Protein AF-A0AAE1UQI9-F1 (afdb_monomer_lite)

Foldseek 3Di:
DVQLLDPPRDLVNLLLVLQLVLCVVLVHHSPDALQVQQVVVVVVVVVPDDPPDDDDSVNGRDHSVVSSVVSVVSSVVNVD

pLDDT: mean 93.52, std 5.1, range [59.78, 97.75]

Organism: NCBI:txid1843537

Sequence (80 aa):
MQVLNDPQASADDIAAAGEAFLLVLYGGKPDGSLDKQRYSTYTRTIGKQPVHAQFDLATLPPTSAAGRQHSYHAFHQVQQ

Radius of gyration: 14.9 Å; chains: 1; bounding box: 32×24×42 Å

Structure (mmCIF, N/CA/C/O backbone):
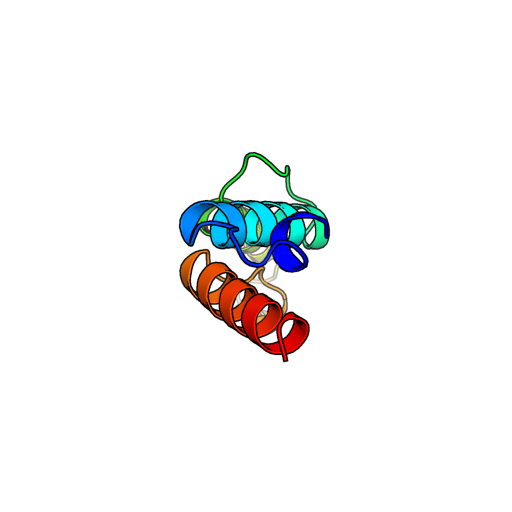data_AF-A0AAE1UQI9-F1
#
_entry.id   AF-A0AAE1UQI9-F1
#
loop_
_atom_site.group_PDB
_atom_site.id
_atom_site.type_symbol
_atom_site.label_atom_id
_atom_site.label_alt_id
_atom_site.label_comp_id
_atom_site.label_asym_id
_atom_site.label_entity_id
_atom_site.label_seq_id
_atom_site.pdbx_PDB_ins_code
_atom_site.Cartn_x
_atom_site.Cartn_y
_atom_site.Cartn_z
_atom_site.occupancy
_atom_site.B_iso_or_equiv
_atom_site.auth_seq_id
_atom_site.auth_comp_id
_atom_site.auth_asym_id
_atom_site.auth_atom_id
_atom_site.pdbx_PDB_model_num
ATOM 1 N N . MET A 1 1 ? -0.700 -1.613 -14.724 1.00 59.78 1 MET A N 1
ATOM 2 C CA . MET A 1 1 ? 0.114 -2.802 -15.071 1.00 59.78 1 MET A CA 1
ATOM 3 C C . MET A 1 1 ? 1.274 -2.509 -16.020 1.00 59.78 1 MET A C 1
ATOM 5 O O . MET A 1 1 ? 2.198 -3.301 -16.025 1.00 59.78 1 MET A O 1
ATOM 9 N N . GLN A 1 2 ? 1.292 -1.395 -16.767 1.00 78.00 2 GLN A N 1
ATOM 10 C CA . GLN A 1 2 ? 2.425 -1.054 -17.646 1.00 78.00 2 GLN A CA 1
ATOM 11 C C . GLN A 1 2 ? 3.776 -0.975 -16.911 1.00 78.00 2 GLN A C 1
ATOM 13 O O . GLN A 1 2 ? 4.741 -1.540 -17.400 1.00 78.00 2 GLN A O 1
ATOM 18 N N . VAL A 1 3 ? 3.815 -0.382 -15.710 1.00 88.75 3 VAL A N 1
ATOM 19 C CA . VAL A 1 3 ? 5.057 -0.219 -14.925 1.00 88.75 3 VAL A CA 1
ATOM 20 C C . VAL A 1 3 ? 5.698 -1.552 -14.520 1.00 88.75 3 VAL A C 1
ATOM 22 O O . VAL A 1 3 ? 6.910 -1.675 -14.565 1.00 88.75 3 VAL A O 1
ATOM 25 N N . LEU A 1 4 ? 4.912 -2.580 -14.169 1.00 87.81 4 LEU A N 1
ATOM 26 C CA . LEU A 1 4 ? 5.484 -3.875 -13.763 1.00 87.81 4 LEU A CA 1
ATOM 27 C C . LEU A 1 4 ? 6.047 -4.681 -14.946 1.00 87.81 4 LEU A C 1
ATOM 29 O O . LEU A 1 4 ? 6.865 -5.572 -14.740 1.00 87.81 4 LEU A O 1
ATOM 33 N N . ASN A 1 5 ? 5.602 -4.369 -16.166 1.00 91.19 5 ASN A N 1
ATOM 34 C CA . ASN A 1 5 ? 6.047 -5.016 -17.399 1.00 91.19 5 ASN A CA 1
ATOM 35 C C . ASN A 1 5 ? 7.238 -4.298 -18.050 1.00 91.19 5 ASN A C 1
ATOM 37 O O . ASN A 1 5 ? 7.768 -4.811 -19.030 1.00 91.19 5 ASN A O 1
ATOM 41 N N . ASP A 1 6 ? 7.632 -3.124 -17.555 1.00 93.44 6 ASP A N 1
ATOM 42 C CA . ASP A 1 6 ? 8.760 -2.360 -18.083 1.00 93.44 6 ASP A CA 1
ATOM 43 C C . ASP A 1 6 ? 10.050 -2.751 -17.340 1.00 93.44 6 ASP A C 1
ATOM 45 O O . ASP A 1 6 ? 10.206 -2.378 -16.177 1.00 93.44 6 ASP A O 1
ATOM 49 N N . PRO A 1 7 ? 11.004 -3.457 -17.980 1.00 91.12 7 PRO A N 1
ATOM 50 C CA . PRO A 1 7 ? 12.245 -3.874 -17.327 1.00 91.12 7 PRO A CA 1
ATOM 51 C C . PRO A 1 7 ? 13.137 -2.703 -16.887 1.00 91.12 7 PRO A C 1
ATOM 53 O O . PRO A 1 7 ? 14.079 -2.912 -16.127 1.00 91.12 7 PRO A O 1
ATOM 56 N N . GLN A 1 8 ? 12.889 -1.492 -17.397 1.00 94.12 8 GLN A N 1
ATOM 57 C CA . GLN A 1 8 ? 13.618 -0.268 -17.054 1.00 94.12 8 GLN A CA 1
ATOM 58 C C . GLN A 1 8 ? 12.878 0.594 -16.022 1.00 94.12 8 GLN A C 1
ATOM 60 O O . GLN A 1 8 ? 13.361 1.677 -15.686 1.00 94.12 8 GLN A O 1
ATOM 65 N N . ALA A 1 9 ? 11.730 0.134 -15.507 1.00 95.31 9 ALA A N 1
ATOM 66 C CA . ALA A 1 9 ? 10.980 0.854 -14.489 1.00 95.31 9 ALA A CA 1
ATOM 67 C C . ALA A 1 9 ? 11.854 1.124 -13.262 1.00 95.31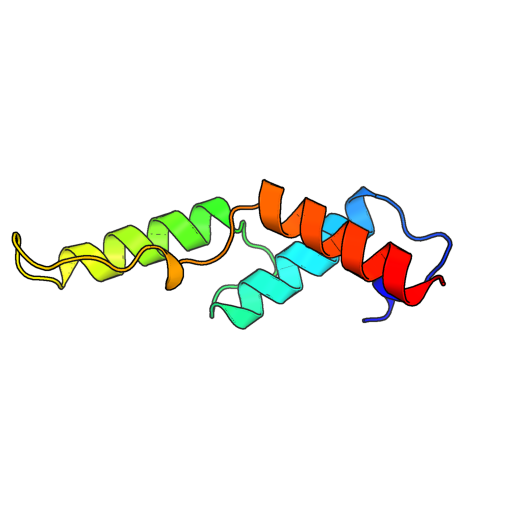 9 ALA A C 1
ATOM 69 O O . ALA A 1 9 ? 12.512 0.226 -12.723 1.00 95.31 9 ALA A O 1
ATOM 70 N N . SER A 1 10 ? 11.845 2.373 -12.799 1.00 96.56 10 SER A N 1
ATOM 71 C CA . SER A 1 10 ? 12.595 2.719 -11.607 1.00 96.56 10 SER A CA 1
ATOM 72 C C . SER A 1 10 ? 11.942 2.134 -10.358 1.00 96.56 10 SER A C 1
ATOM 74 O O . SER A 1 10 ? 10.745 1.845 -10.285 1.00 96.56 10 SER A O 1
ATOM 76 N N . ALA A 1 11 ? 12.768 2.014 -9.331 1.00 94.94 11 ALA A N 1
ATOM 77 C CA . ALA A 1 11 ? 12.367 1.662 -7.987 1.00 94.94 11 ALA A CA 1
ATOM 78 C C . ALA A 1 11 ? 11.170 2.495 -7.473 1.00 94.94 11 ALA A C 1
ATOM 80 O O . ALA A 1 11 ? 10.203 1.944 -6.938 1.00 94.94 11 ALA A O 1
ATOM 81 N N . ASP A 1 12 ? 11.228 3.809 -7.674 1.00 96.19 12 ASP A N 1
ATOM 82 C CA . ASP A 1 12 ? 10.191 4.730 -7.221 1.00 96.19 12 ASP A CA 1
ATOM 83 C C . ASP A 1 12 ? 8.921 4.623 -8.075 1.00 96.19 12 ASP A C 1
ATOM 85 O O . ASP A 1 12 ? 7.823 4.673 -7.521 1.00 96.19 12 ASP A O 1
ATOM 89 N N . ASP A 1 13 ? 9.040 4.377 -9.384 1.00 96.44 13 ASP A N 1
ATOM 90 C CA . ASP A 1 13 ? 7.880 4.174 -10.265 1.00 96.44 13 ASP A CA 1
ATOM 91 C C . ASP A 1 13 ? 7.101 2.910 -9.887 1.00 96.44 13 ASP A C 1
ATOM 93 O O . ASP A 1 13 ? 5.870 2.934 -9.806 1.00 96.44 13 ASP A O 1
ATOM 97 N N . ILE A 1 14 ? 7.807 1.808 -9.605 1.00 96.56 14 ILE A N 1
ATOM 98 C CA . ILE A 1 14 ? 7.204 0.546 -9.148 1.00 96.56 14 ILE A CA 1
ATOM 99 C C . ILE A 1 14 ? 6.471 0.766 -7.824 1.00 96.56 14 ILE A C 1
ATOM 101 O O . ILE A 1 14 ? 5.321 0.343 -7.669 1.00 96.56 14 ILE A O 1
ATOM 105 N N . ALA A 1 15 ? 7.119 1.448 -6.875 1.00 96.69 15 ALA A N 1
ATOM 106 C CA . ALA A 1 15 ? 6.534 1.747 -5.575 1.00 96.69 15 ALA A CA 1
ATOM 107 C C . ALA A 1 15 ? 5.292 2.643 -5.703 1.00 96.69 15 ALA A C 1
ATOM 109 O O . ALA A 1 15 ? 4.259 2.327 -5.115 1.00 96.69 15 ALA A O 1
ATOM 110 N N . ALA A 1 16 ? 5.363 3.711 -6.500 1.00 96.00 16 ALA A N 1
ATOM 111 C CA . ALA A 1 16 ? 4.259 4.644 -6.712 1.00 96.00 16 ALA A CA 1
ATOM 112 C C . ALA A 1 16 ? 3.072 3.977 -7.421 1.00 96.00 16 ALA A C 1
ATOM 114 O O . ALA A 1 16 ? 1.928 4.124 -6.991 1.00 96.00 16 ALA A O 1
ATOM 115 N N . ALA A 1 17 ? 3.327 3.193 -8.472 1.00 95.81 17 ALA A N 1
ATOM 116 C CA . ALA A 1 17 ? 2.282 2.461 -9.183 1.00 95.81 17 ALA A CA 1
ATOM 117 C C . ALA A 1 17 ? 1.605 1.414 -8.286 1.00 95.81 17 ALA A C 1
ATOM 119 O O . ALA A 1 17 ? 0.382 1.251 -8.329 1.00 95.81 17 ALA A O 1
ATOM 120 N N . GLY A 1 18 ? 2.391 0.719 -7.462 1.00 95.94 18 GLY A N 1
ATOM 121 C CA . GLY A 1 18 ? 1.893 -0.242 -6.488 1.00 95.94 18 GLY A CA 1
ATOM 122 C C . GLY A 1 18 ? 1.068 0.399 -5.376 1.00 95.94 18 GLY A C 1
ATOM 123 O O . GLY A 1 18 ? -0.020 -0.081 -5.055 1.00 95.94 18 GLY A O 1
ATOM 124 N N . GLU A 1 19 ? 1.537 1.518 -4.825 1.00 96.62 19 GLU A N 1
ATOM 125 C CA . GLU A 1 19 ? 0.810 2.287 -3.813 1.00 96.62 19 GLU A CA 1
ATOM 126 C C . GLU A 1 19 ? -0.512 2.830 -4.367 1.00 96.62 19 GLU A C 1
ATOM 128 O O . GLU A 1 19 ? -1.553 2.629 -3.741 1.00 96.62 19 GLU A O 1
ATOM 133 N N . ALA A 1 20 ? -0.515 3.406 -5.572 1.00 96.25 20 ALA A N 1
ATOM 134 C CA . ALA A 1 20 ? -1.733 3.867 -6.236 1.00 96.25 20 ALA A CA 1
ATOM 135 C C . ALA A 1 20 ? -2.740 2.726 -6.468 1.00 96.25 20 ALA A C 1
ATOM 137 O O . ALA A 1 20 ? -3.937 2.891 -6.220 1.00 96.25 20 ALA A O 1
ATOM 138 N N . PHE A 1 21 ? -2.266 1.551 -6.900 1.00 95.62 21 PHE A N 1
ATOM 139 C CA . PHE A 1 21 ? -3.105 0.363 -7.070 1.00 95.62 21 PHE A CA 1
ATOM 140 C C . PHE A 1 21 ? -3.733 -0.088 -5.745 1.00 95.62 21 PHE A C 1
ATOM 142 O O . PHE A 1 21 ? -4.948 -0.281 -5.670 1.00 95.62 21 PHE A O 1
ATOM 149 N N . LEU A 1 22 ? -2.923 -0.220 -4.691 1.00 95.88 22 LEU A N 1
ATOM 150 C CA . LEU A 1 22 ? -3.393 -0.626 -3.368 1.00 95.88 22 LEU A CA 1
ATOM 151 C C . LEU A 1 22 ? -4.362 0.407 -2.780 1.00 95.88 22 LEU A C 1
ATOM 153 O O . LEU A 1 22 ? -5.380 0.033 -2.206 1.00 95.88 22 LEU A O 1
ATOM 157 N N . LEU A 1 23 ? -4.110 1.702 -2.962 1.00 96.25 23 LEU A N 1
ATOM 158 C CA . LEU A 1 23 ? -5.029 2.749 -2.521 1.00 96.25 23 LEU A CA 1
ATOM 159 C C . LEU A 1 23 ? -6.413 2.579 -3.142 1.00 96.25 23 LEU A C 1
ATOM 161 O O . LEU A 1 23 ? -7.399 2.575 -2.409 1.00 96.25 23 LEU A O 1
ATOM 165 N N . VAL A 1 24 ? -6.493 2.372 -4.458 1.00 95.44 24 VAL A N 1
ATOM 166 C CA . VAL A 1 24 ? -7.771 2.134 -5.148 1.00 95.44 24 VAL A CA 1
ATOM 167 C C . VAL A 1 24 ? -8.428 0.835 -4.672 1.00 95.44 24 VAL A C 1
ATOM 169 O O . VAL A 1 24 ? -9.632 0.826 -4.417 1.00 95.44 24 VAL A O 1
ATOM 172 N N . LEU A 1 25 ? -7.651 -0.238 -4.480 1.00 94.62 25 LEU A N 1
ATOM 173 C CA . LEU A 1 25 ? -8.149 -1.529 -3.984 1.00 94.62 25 LEU A CA 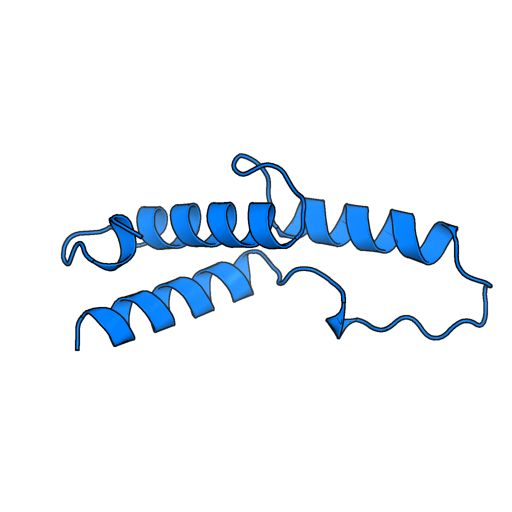1
ATOM 174 C C . LEU A 1 25 ? -8.831 -1.404 -2.612 1.00 94.62 25 LEU A C 1
ATOM 176 O O . LEU A 1 25 ? -9.854 -2.040 -2.369 1.00 94.62 25 LEU A O 1
ATOM 180 N N . TYR A 1 26 ? -8.301 -0.548 -1.739 1.00 92.69 26 TYR A N 1
ATOM 181 C CA . TYR A 1 26 ? -8.861 -0.265 -0.414 1.00 92.69 26 TYR A CA 1
ATOM 182 C C . TYR A 1 26 ? -9.790 0.970 -0.388 1.00 92.69 26 TYR A C 1
ATOM 184 O O . TYR A 1 26 ? -10.024 1.562 0.671 1.00 92.69 26 TYR A O 1
ATOM 192 N N . GLY A 1 27 ? -10.328 1.381 -1.542 1.00 91.38 27 GLY A N 1
ATOM 193 C CA . GLY A 1 27 ? -11.336 2.445 -1.653 1.00 91.38 27 GLY A CA 1
ATOM 194 C C . GLY A 1 27 ? -10.821 3.866 -1.391 1.00 91.38 27 GLY A C 1
ATOM 195 O O . GLY A 1 27 ? -11.608 4.762 -1.085 1.00 91.38 27 GLY A O 1
ATOM 196 N N . GLY A 1 28 ? -9.508 4.073 -1.458 1.00 92.12 28 GLY A N 1
ATOM 197 C CA . GLY A 1 28 ? -8.845 5.372 -1.388 1.00 92.12 28 GLY A CA 1
ATOM 198 C C . GLY A 1 28 ? -8.660 6.023 -2.762 1.00 92.12 28 GLY A C 1
ATOM 199 O O . GLY A 1 28 ? -9.042 5.481 -3.799 1.00 92.12 28 GLY A O 1
ATOM 200 N N . LYS A 1 29 ? -8.050 7.213 -2.763 1.00 92.81 29 LYS A N 1
ATOM 201 C CA . LYS A 1 29 ? -7.646 7.910 -3.991 1.00 92.81 29 LYS A CA 1
ATOM 202 C C . LYS A 1 29 ? -6.214 7.522 -4.387 1.00 92.81 29 LYS A C 1
ATOM 204 O O . LYS A 1 29 ? -5.392 7.347 -3.488 1.00 92.81 29 LYS A O 1
ATOM 209 N N . PRO A 1 30 ? -5.900 7.420 -5.690 1.00 89.25 30 PRO A N 1
ATOM 210 C CA . PRO A 1 30 ? -4.597 6.948 -6.170 1.00 89.25 30 PRO A CA 1
ATOM 211 C C . PRO A 1 30 ? -3.427 7.904 -5.882 1.00 89.25 30 PRO A C 1
ATOM 213 O O . PRO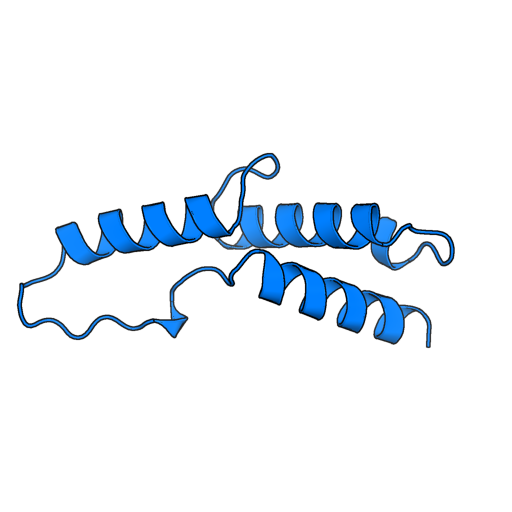 A 1 30 ? -2.285 7.467 -5.896 1.00 89.25 30 PRO A O 1
ATOM 216 N N . ASP A 1 31 ? -3.692 9.181 -5.603 1.00 88.69 31 ASP A N 1
ATOM 217 C CA . ASP A 1 31 ? -2.712 10.218 -5.237 1.00 88.69 31 ASP A CA 1
ATOM 218 C C . ASP A 1 31 ? -2.468 10.318 -3.715 1.00 88.69 31 ASP A C 1
ATOM 220 O O . ASP A 1 31 ? -1.853 11.265 -3.222 1.00 88.69 31 ASP A O 1
ATOM 224 N N . GLY A 1 32 ? -3.001 9.361 -2.952 1.00 90.56 32 GLY A N 1
ATOM 225 C CA . GLY A 1 32 ? -2.912 9.316 -1.498 1.00 90.56 32 GLY A CA 1
ATOM 226 C C . GLY A 1 32 ? -1.643 8.651 -0.955 1.00 90.56 32 GLY A C 1
ATOM 227 O O . GLY A 1 32 ? -0.670 8.407 -1.653 1.00 90.56 32 GLY A O 1
ATOM 228 N N . SER A 1 33 ? -1.685 8.332 0.339 1.00 95.00 33 SER A N 1
ATOM 229 C CA . SER A 1 33 ? -0.670 7.532 1.034 1.00 95.00 33 SER A CA 1
ATOM 230 C C . SER A 1 33 ? -1.364 6.378 1.742 1.00 95.00 33 SER A C 1
ATOM 232 O O . SER A 1 33 ? -2.374 6.596 2.425 1.00 95.00 33 SER A O 1
ATOM 234 N N . LEU A 1 34 ? -0.825 5.167 1.599 1.00 96.88 34 LEU A N 1
ATOM 235 C CA . LEU A 1 34 ? -1.352 3.973 2.256 1.00 96.88 34 LEU A CA 1
ATOM 236 C C . LEU A 1 34 ? -1.371 4.129 3.771 1.00 96.88 34 LEU A C 1
ATOM 238 O O . LEU A 1 34 ? -2.363 3.769 4.392 1.00 96.88 34 LEU A O 1
ATOM 242 N N . ASP A 1 35 ? -0.352 4.746 4.366 1.00 97.19 35 ASP A N 1
ATOM 243 C CA . ASP A 1 35 ? -0.317 4.983 5.813 1.00 97.19 35 ASP A CA 1
ATOM 244 C C . ASP A 1 35 ? -1.445 5.923 6.274 1.00 97.19 35 ASP A C 1
ATOM 246 O O . ASP A 1 35 ? -2.129 5.648 7.267 1.00 97.19 35 ASP A O 1
ATOM 250 N N . LYS A 1 36 ? -1.719 6.997 5.518 1.00 95.62 36 LYS A N 1
ATOM 251 C CA . LYS A 1 36 ? -2.852 7.899 5.801 1.00 95.62 36 LYS A CA 1
ATOM 252 C C . LYS A 1 36 ? -4.193 7.188 5.627 1.00 95.62 36 LYS A C 1
ATOM 254 O O . LYS A 1 36 ? -5.073 7.328 6.478 1.00 95.62 36 LYS A O 1
ATOM 259 N N . GLN A 1 37 ? -4.347 6.411 4.554 1.00 95.31 37 GLN A N 1
ATOM 260 C CA . GLN A 1 37 ? -5.561 5.635 4.292 1.00 95.31 37 GLN A CA 1
ATOM 261 C C . GLN A 1 37 ? -5.783 4.577 5.375 1.00 95.31 37 GLN A C 1
ATOM 263 O O . GLN A 1 37 ? -6.901 4.417 5.868 1.00 95.31 37 GLN A O 1
ATOM 268 N N . ARG A 1 38 ? -4.718 3.893 5.800 1.00 96.38 38 ARG A N 1
ATOM 269 C CA . ARG A 1 38 ? -4.726 2.903 6.878 1.00 96.38 38 ARG A CA 1
ATOM 270 C C . ARG A 1 38 ? -5.179 3.533 8.189 1.00 96.38 38 ARG A C 1
ATOM 272 O O . ARG A 1 38 ? -6.089 3.009 8.830 1.00 96.38 38 ARG A O 1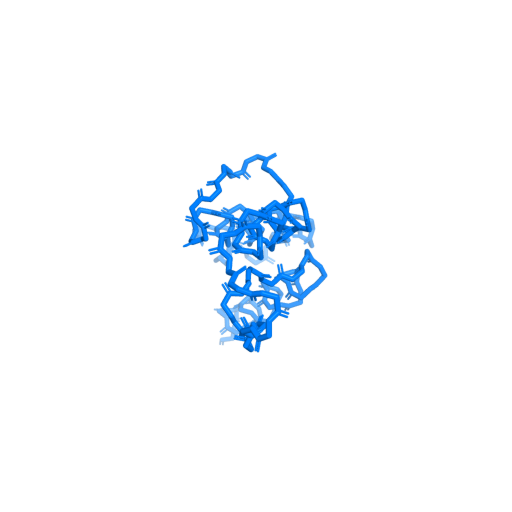
ATOM 279 N N . TYR A 1 39 ? -4.620 4.687 8.553 1.00 95.69 39 TYR A N 1
ATOM 280 C CA . TYR A 1 39 ? -5.022 5.425 9.752 1.00 95.69 39 TYR A CA 1
ATOM 281 C C . TYR A 1 39 ? -6.482 5.906 9.694 1.00 95.69 39 TYR A C 1
ATOM 283 O O . TYR A 1 39 ? -7.243 5.721 10.648 1.00 95.69 39 TYR A O 1
ATOM 291 N N . SER A 1 40 ? -6.908 6.482 8.566 1.00 93.75 40 SER A N 1
ATOM 292 C CA . SER A 1 40 ? -8.295 6.927 8.377 1.00 93.75 40 SER A CA 1
ATOM 293 C C . SER A 1 40 ? -9.284 5.758 8.458 1.00 93.75 40 SER A C 1
ATOM 295 O O . SER A 1 40 ? -10.310 5.851 9.132 1.00 93.75 40 SER A O 1
ATOM 297 N N . THR A 1 41 ? -8.945 4.622 7.844 1.00 93.69 41 THR A N 1
ATOM 298 C CA . THR A 1 41 ? -9.759 3.399 7.884 1.00 93.69 41 THR A CA 1
ATOM 299 C C . THR A 1 41 ? -9.884 2.872 9.308 1.00 93.69 41 THR A C 1
ATOM 301 O O . THR A 1 41 ? -10.993 2.571 9.753 1.00 93.69 41 THR A O 1
ATOM 304 N N . TYR A 1 42 ? -8.777 2.820 10.050 1.00 94.94 42 TYR A N 1
ATOM 305 C CA . TYR A 1 42 ? -8.776 2.391 11.445 1.00 94.94 42 TYR A CA 1
ATOM 306 C C . TYR A 1 42 ? -9.662 3.286 12.318 1.00 94.94 42 TYR A C 1
ATOM 308 O O . TYR A 1 42 ? -10.602 2.802 12.945 1.00 94.94 42 TYR A O 1
ATOM 316 N N . THR A 1 43 ? -9.419 4.599 12.307 1.00 94.62 43 THR A N 1
ATOM 317 C CA . THR A 1 43 ? -10.150 5.563 13.150 1.00 94.62 43 THR A CA 1
ATOM 318 C C . THR A 1 43 ? -11.647 5.595 12.840 1.00 94.62 43 THR A C 1
ATOM 320 O O . THR A 1 43 ? -12.473 5.588 13.754 1.00 94.62 43 THR A O 1
ATOM 323 N N . ARG A 1 44 ? -12.021 5.541 11.557 1.00 93.00 44 ARG A N 1
ATOM 324 C CA . ARG A 1 44 ? -13.424 5.459 11.128 1.00 93.00 44 ARG A CA 1
ATOM 325 C C . ARG A 1 44 ? -14.103 4.168 11.577 1.00 93.00 44 ARG A C 1
ATOM 327 O O . ARG A 1 44 ? -15.301 4.191 11.853 1.00 93.00 44 ARG A O 1
ATOM 334 N N . THR A 1 45 ? -13.379 3.052 11.584 1.00 93.00 45 THR A N 1
ATOM 335 C CA . THR A 1 45 ? -13.957 1.745 11.918 1.00 93.00 45 THR A CA 1
ATOM 336 C C . THR A 1 45 ? -14.076 1.572 13.424 1.00 93.00 45 THR A C 1
ATOM 338 O O . THR A 1 45 ? -15.160 1.246 13.903 1.00 93.00 45 THR A O 1
ATOM 341 N N . ILE A 1 46 ? -13.020 1.884 14.180 1.00 94.06 46 ILE A N 1
ATOM 342 C CA . ILE A 1 46 ? -13.030 1.759 15.641 1.00 94.06 46 ILE A CA 1
ATOM 343 C C . ILE A 1 46 ? -14.051 2.705 16.283 1.00 94.06 46 ILE A C 1
ATOM 345 O O . ILE A 1 46 ? -14.746 2.313 17.211 1.00 94.06 46 ILE A O 1
ATOM 349 N N . GLY A 1 47 ? -14.241 3.911 15.729 1.00 93.69 47 GLY A N 1
ATOM 350 C CA . GLY A 1 47 ? -15.242 4.867 16.217 1.00 93.69 47 GLY A CA 1
ATOM 351 C C . GLY A 1 47 ? -16.696 4.401 16.067 1.00 93.69 47 GLY A C 1
ATOM 352 O O . GLY A 1 47 ? -17.592 5.007 16.646 1.00 93.69 47 GLY A O 1
ATOM 353 N N . LYS A 1 48 ? -16.947 3.336 15.296 1.00 93.56 48 LYS A N 1
ATOM 354 C CA . LYS A 1 48 ? -18.273 2.721 15.126 1.00 93.56 48 LYS A CA 1
ATOM 355 C C . LYS A 1 48 ? -18.440 1.429 15.921 1.00 93.56 48 LYS A C 1
ATOM 357 O O . LYS A 1 48 ? -19.542 0.886 15.955 1.00 93.56 48 LYS A O 1
ATOM 362 N N . GLN A 1 49 ? -17.364 0.906 16.500 1.00 93.31 49 GLN A N 1
ATOM 363 C CA . GLN A 1 49 ? -17.383 -0.364 17.209 1.00 93.31 49 GLN A CA 1
ATOM 364 C C . GLN A 1 49 ? -17.613 -0.163 18.716 1.00 93.31 49 GLN A C 1
ATOM 366 O O . GLN A 1 49 ? -17.204 0.854 19.277 1.00 93.31 49 GLN A O 1
ATOM 371 N N . PRO A 1 50 ? -18.253 -1.131 19.399 1.00 93.44 50 PRO A N 1
ATOM 372 C CA . PRO A 1 50 ? -18.269 -1.176 20.857 1.00 93.44 50 PRO A CA 1
ATOM 373 C C . PRO A 1 50 ? -16.850 -1.183 21.438 1.00 93.44 50 PRO A C 1
ATOM 375 O O . PRO A 1 50 ? -15.946 -1.780 20.863 1.00 93.44 50 PRO A O 1
ATOM 378 N N . VAL A 1 51 ? -16.671 -0.606 22.629 1.00 88.06 51 VAL A N 1
ATOM 379 C CA . VAL A 1 51 ? -15.358 -0.484 23.304 1.00 88.06 51 VAL A CA 1
ATOM 380 C C . VAL A 1 51 ? -14.651 -1.835 23.515 1.00 88.06 51 VAL A C 1
ATOM 382 O O . VAL A 1 51 ? -13.429 -1.891 23.569 1.00 88.06 51 VAL A O 1
ATOM 385 N N . HIS A 1 52 ? -15.411 -2.924 23.623 1.00 91.69 52 HIS A N 1
ATOM 386 C CA . HIS A 1 52 ? -14.905 -4.283 23.840 1.00 91.69 52 HIS A CA 1
ATOM 387 C C . HIS A 1 52 ? -14.882 -5.137 22.562 1.00 91.69 52 HIS A C 1
ATOM 389 O O . HIS A 1 52 ? -14.641 -6.341 22.634 1.00 91.69 52 HIS A O 1
ATOM 395 N N . ALA A 1 53 ? -15.183 -4.555 21.400 1.00 92.88 53 ALA A N 1
ATOM 396 C CA . ALA A 1 53 ? -15.150 -5.292 20.148 1.00 92.88 53 ALA A CA 1
ATOM 397 C C . ALA A 1 53 ? -13.706 -5.613 19.753 1.00 92.88 53 ALA A C 1
ATOM 399 O O . ALA A 1 53 ? -12.811 -4.772 19.840 1.00 92.88 53 ALA A O 1
ATOM 400 N N . GLN A 1 54 ? -13.489 -6.836 19.276 1.00 93.12 54 GLN A N 1
ATOM 401 C CA . GLN A 1 54 ? -12.213 -7.223 18.698 1.00 93.12 54 GLN A CA 1
ATOM 402 C C . GLN A 1 54 ? -12.100 -6.635 17.288 1.00 93.12 54 GLN A C 1
ATOM 404 O O . GLN A 1 54 ? -12.932 -6.906 16.420 1.00 93.12 54 GLN A O 1
ATOM 409 N N . PHE A 1 55 ? -11.068 -5.825 17.064 1.00 92.44 55 PHE A N 1
ATOM 410 C CA . PHE A 1 55 ? -10.779 -5.255 15.755 1.00 92.44 55 PHE A CA 1
ATOM 411 C C . PHE A 1 55 ? -9.828 -6.169 14.975 1.00 92.44 55 PHE A C 1
ATOM 413 O O . PHE A 1 55 ? -8.726 -6.467 15.439 1.00 92.44 55 PHE A O 1
ATOM 420 N N . ASP A 1 56 ? -10.238 -6.597 13.781 1.00 92.94 56 ASP A N 1
ATOM 421 C CA . ASP A 1 56 ? -9.384 -7.384 12.894 1.00 92.94 56 ASP A CA 1
ATOM 422 C C . ASP A 1 56 ? -8.424 -6.478 12.106 1.00 92.94 56 ASP A C 1
ATOM 424 O O . ASP A 1 56 ? -8.811 -5.774 11.170 1.00 92.94 56 ASP A O 1
ATOM 428 N N . LEU A 1 57 ? -7.142 -6.525 12.473 1.00 91.25 57 LEU A N 1
ATOM 429 C CA . LEU A 1 57 ? -6.074 -5.751 11.838 1.00 91.25 57 LEU A CA 1
ATOM 430 C C . LEU A 1 57 ? -5.810 -6.153 10.380 1.00 91.25 57 LEU A C 1
ATOM 432 O O . LEU A 1 57 ? -5.245 -5.341 9.643 1.00 91.25 57 LEU A O 1
ATOM 436 N N . ALA A 1 58 ? -6.206 -7.358 9.954 1.00 91.81 58 ALA A N 1
ATOM 437 C CA . ALA A 1 58 ? -6.039 -7.821 8.576 1.00 91.81 58 ALA A CA 1
ATOM 438 C C . ALA A 1 58 ? -6.979 -7.101 7.594 1.00 91.81 58 ALA A C 1
ATOM 440 O O . ALA A 1 58 ? -6.713 -7.065 6.396 1.00 91.81 58 ALA A O 1
ATOM 441 N N . THR A 1 59 ? -8.045 -6.471 8.100 1.00 91.00 59 THR A N 1
ATOM 442 C CA . THR A 1 59 ? -8.972 -5.659 7.291 1.00 91.00 59 THR A CA 1
ATOM 443 C C . THR A 1 59 ? -8.389 -4.310 6.872 1.00 91.00 59 THR A C 1
ATOM 445 O O . THR A 1 59 ? -8.943 -3.626 6.010 1.00 91.00 59 THR A O 1
ATOM 448 N N . LEU A 1 60 ? -7.271 -3.902 7.476 1.00 94.50 60 LEU A N 1
ATOM 449 C CA . LEU A 1 60 ? -6.626 -2.637 7.168 1.00 94.50 60 LEU A CA 1
ATOM 450 C C . LEU A 1 60 ? -5.790 -2.728 5.876 1.00 94.50 60 LEU A C 1
ATOM 452 O O . LEU A 1 60 ? -5.142 -3.749 5.641 1.00 94.50 60 LEU A O 1
ATOM 456 N N . PRO A 1 61 ? -5.701 -1.633 5.094 1.00 94.12 61 PRO A N 1
ATOM 457 C CA . PRO A 1 61 ? -4.745 -1.521 3.991 1.00 94.12 61 PRO A CA 1
ATOM 458 C C . PRO A 1 61 ? -3.314 -1.805 4.461 1.00 94.12 61 PRO A C 1
ATOM 460 O O . PRO A 1 61 ? -2.994 -1.448 5.599 1.00 94.12 61 PRO A O 1
ATOM 463 N N . PRO A 1 62 ? -2.424 -2.383 3.633 1.00 96.38 62 PRO A N 1
ATOM 464 C CA . PRO A 1 62 ? -1.015 -2.537 3.993 1.00 96.38 62 PRO A CA 1
ATOM 465 C C . PRO A 1 62 ? -0.370 -1.173 4.280 1.00 96.38 62 PRO A C 1
ATOM 467 O O . PRO A 1 62 ? -0.893 -0.130 3.894 1.00 96.38 62 PRO A O 1
ATOM 470 N N . THR A 1 63 ? 0.773 -1.167 4.964 1.00 97.44 63 THR A N 1
ATOM 471 C CA . THR A 1 63 ? 1.578 0.058 5.113 1.00 97.44 63 THR A CA 1
ATOM 472 C C . THR A 1 63 ? 2.248 0.422 3.790 1.00 97.44 63 THR A C 1
ATOM 474 O O . THR A 1 63 ? 2.457 -0.454 2.944 1.00 97.44 63 THR A O 1
ATOM 477 N N . SER A 1 64 ? 2.656 1.683 3.617 1.00 96.94 64 SER A N 1
ATOM 478 C CA . SER A 1 64 ? 3.391 2.108 2.411 1.00 96.94 64 SER A CA 1
ATOM 479 C C . SER A 1 64 ? 4.683 1.294 2.220 1.00 96.94 64 SER A C 1
ATOM 481 O O . SER A 1 64 ? 5.024 0.904 1.104 1.00 96.94 64 SER A O 1
ATOM 483 N N . ALA A 1 65 ? 5.370 0.938 3.313 1.00 97.56 65 ALA A N 1
ATOM 484 C CA . ALA A 1 65 ? 6.563 0.089 3.269 1.00 97.56 65 ALA A CA 1
ATOM 485 C C . ALA A 1 65 ? 6.269 -1.342 2.777 1.00 97.56 65 ALA A C 1
ATOM 487 O O . ALA A 1 65 ? 6.988 -1.854 1.916 1.00 97.56 65 ALA A O 1
ATOM 488 N N . ALA A 1 66 ? 5.203 -1.975 3.279 1.00 97.31 66 ALA A N 1
ATOM 489 C CA . ALA A 1 66 ? 4.799 -3.310 2.833 1.00 97.31 66 ALA A CA 1
ATOM 490 C C . ALA A 1 66 ? 4.309 -3.291 1.376 1.00 97.31 66 ALA A C 1
ATOM 492 O O . ALA A 1 66 ? 4.664 -4.169 0.590 1.00 97.31 66 ALA A O 1
ATOM 493 N N . GLY A 1 67 ? 3.554 -2.256 0.992 1.00 96.88 67 GLY A N 1
ATOM 494 C CA . GLY A 1 67 ? 3.117 -2.039 -0.388 1.00 96.88 67 GLY A CA 1
ATOM 495 C C . GLY A 1 67 ? 4.299 -1.930 -1.350 1.00 96.88 67 GLY A C 1
ATOM 496 O O . GLY A 1 67 ? 4.324 -2.614 -2.373 1.00 96.88 67 GLY A O 1
ATOM 497 N N . ARG A 1 68 ? 5.329 -1.161 -0.978 1.00 97.50 68 ARG A N 1
ATOM 498 C CA . ARG A 1 68 ? 6.589 -1.067 -1.726 1.00 97.50 68 ARG A CA 1
ATOM 499 C C . ARG A 1 68 ? 7.236 -2.441 -1.915 1.00 97.50 68 ARG A C 1
ATOM 501 O O . ARG A 1 68 ? 7.496 -2.832 -3.048 1.00 97.50 68 ARG A O 1
ATOM 508 N N . GLN A 1 69 ? 7.465 -3.185 -0.832 1.00 97.75 69 GLN A N 1
ATOM 509 C CA . GLN A 1 69 ? 8.107 -4.508 -0.889 1.00 97.75 69 GLN A CA 1
ATOM 510 C C . GLN A 1 69 ? 7.336 -5.495 -1.772 1.00 97.75 69 GLN A C 1
ATOM 512 O O . GLN A 1 69 ? 7.933 -6.159 -2.620 1.00 97.75 69 GLN A O 1
ATOM 517 N N . HIS A 1 70 ? 6.010 -5.557 -1.625 1.00 96.12 70 HIS A N 1
ATOM 518 C CA . HIS A 1 70 ? 5.175 -6.414 -2.465 1.00 96.12 70 HIS A CA 1
ATOM 519 C C . HIS A 1 70 ? 5.212 -6.013 -3.939 1.00 96.12 70 HIS A C 1
ATOM 521 O O . HIS A 1 70 ? 5.233 -6.887 -4.801 1.00 96.12 70 HIS A O 1
ATOM 527 N N . SER A 1 71 ? 5.272 -4.715 -4.232 1.00 96.88 71 SER A N 1
ATOM 528 C CA . SER A 1 71 ? 5.333 -4.219 -5.610 1.00 96.88 71 SER A CA 1
ATOM 529 C C . SER A 1 71 ? 6.643 -4.606 -6.293 1.00 96.88 71 SER A C 1
ATOM 531 O O . SER A 1 71 ? 6.614 -5.065 -7.431 1.00 96.88 71 SER A O 1
ATOM 533 N N . TYR A 1 72 ? 7.777 -4.532 -5.587 1.00 96.50 72 TYR A N 1
ATOM 534 C CA . TYR A 1 72 ? 9.052 -5.048 -6.103 1.00 96.50 72 TYR A CA 1
ATOM 535 C C . TYR A 1 72 ? 9.048 -6.552 -6.306 1.00 96.50 72 TYR A C 1
ATOM 537 O O . TYR A 1 72 ? 9.556 -7.038 -7.313 1.00 96.50 72 TYR A O 1
ATOM 545 N N . HIS A 1 73 ? 8.490 -7.297 -5.354 1.00 96.31 73 HIS A N 1
ATOM 546 C CA . HIS A 1 73 ? 8.394 -8.742 -5.494 1.00 96.31 73 HIS A CA 1
ATOM 547 C C . HIS A 1 73 ? 7.579 -9.109 -6.741 1.00 96.31 73 HIS A C 1
ATOM 549 O O . HIS A 1 73 ? 8.024 -9.914 -7.554 1.00 96.31 73 HIS A O 1
ATOM 555 N N . ALA A 1 74 ? 6.416 -8.476 -6.924 1.00 95.88 74 ALA A N 1
ATOM 556 C CA . ALA A 1 74 ? 5.576 -8.669 -8.101 1.00 95.88 74 ALA A CA 1
ATOM 557 C C . ALA A 1 74 ? 6.296 -8.265 -9.396 1.00 95.88 74 ALA A C 1
ATOM 559 O O . ALA A 1 74 ? 6.224 -9.003 -10.372 1.00 95.88 74 ALA A O 1
ATOM 560 N N . PHE A 1 75 ? 7.022 -7.141 -9.397 1.00 96.31 75 PHE A N 1
ATOM 561 C CA . PHE A 1 75 ? 7.859 -6.729 -10.524 1.00 96.31 75 PHE A CA 1
ATOM 562 C C . PHE A 1 75 ? 8.858 -7.827 -10.901 1.00 96.31 75 PHE A C 1
ATOM 564 O O . PHE A 1 75 ? 8.822 -8.322 -12.020 1.00 96.31 75 PHE A O 1
ATOM 571 N N . HIS A 1 76 ? 9.693 -8.280 -9.964 1.00 94.94 76 HIS A N 1
ATOM 572 C CA . HIS A 1 76 ? 10.690 -9.311 -10.255 1.00 94.94 76 HIS A CA 1
ATOM 573 C C . HIS A 1 76 ? 10.072 -10.635 -10.700 1.00 94.94 76 HIS A C 1
ATOM 575 O O . HIS A 1 76 ? 10.641 -11.294 -11.560 1.00 94.94 76 HIS A O 1
ATOM 581 N N . GLN A 1 77 ? 8.910 -11.004 -10.163 1.00 96.00 77 GLN A N 1
ATOM 582 C CA . GLN A 1 77 ? 8.193 -12.205 -10.584 1.00 96.00 77 GLN A CA 1
ATOM 583 C C . GLN A 1 77 ? 7.668 -12.108 -12.026 1.00 96.00 77 GLN A C 1
ATOM 585 O O . GLN A 1 77 ? 7.569 -13.124 -12.700 1.00 96.00 77 GLN A O 1
ATOM 590 N N . VAL A 1 78 ? 7.324 -10.908 -12.501 1.00 94.38 78 VAL A N 1
ATOM 591 C CA . VAL A 1 78 ? 6.887 -10.672 -13.889 1.00 94.38 78 VAL A CA 1
ATOM 592 C C . VAL A 1 78 ? 8.065 -10.652 -14.866 1.00 94.38 78 VAL A C 1
ATOM 594 O O . VAL A 1 78 ? 7.896 -10.998 -16.029 1.00 94.38 78 VAL A O 1
ATOM 597 N N . GLN A 1 79 ? 9.248 -10.240 -14.405 1.00 91.19 79 GLN A N 1
ATOM 598 C CA . GLN A 1 79 ? 10.463 -10.163 -15.226 1.00 91.19 79 GLN A CA 1
ATOM 599 C C . GLN A 1 79 ? 11.205 -11.508 -15.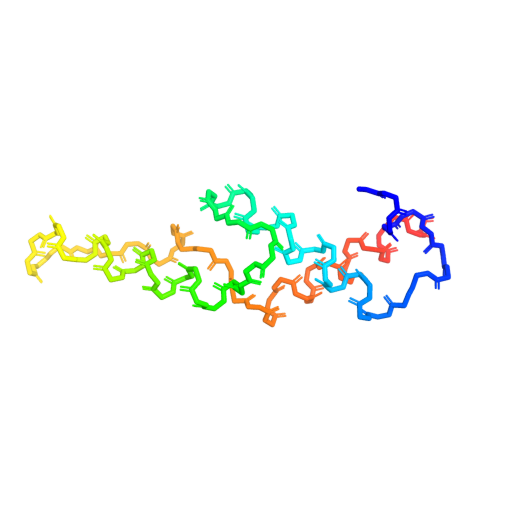363 1.00 91.19 79 GLN A C 1
ATOM 601 O O . GLN A 1 79 ? 12.204 -11.575 -16.081 1.00 91.19 79 GLN A O 1
ATOM 606 N N . GLN A 1 80 ? 10.757 -12.545 -14.650 1.00 79.56 80 GLN A N 1
ATOM 607 C CA . GLN A 1 80 ? 11.258 -13.923 -14.742 1.00 79.56 80 GLN A CA 1
ATOM 608 C C . GLN A 1 80 ? 10.567 -14.690 -15.868 1.00 79.56 80 GLN A C 1
ATOM 610 O O . GLN A 1 80 ? 11.283 -15.453 -16.554 1.00 79.56 80 GLN A O 1
#

Secondary structure (DSSP, 8-state):
-HHHH-TT--HHHHHHHHHHHHHHHTT--TTS-HHHHHHHHHHHHHTTS-TTPPP-GGGSPPPHHHHHHHHHHHHHHH--